Protein AF-Q8I227-F1 (afdb_monomer_lite)

pLDDT: mean 89.86, std 14.43, range [30.66, 98.56]

Radius of gyration: 15.59 Å; chains: 1; bounding box: 28×30×43 Å

Sequence (81 aa):
MENRSKTISQNTIKAHVEANDECKEKKEKYLKCFNNWYKNNFLKGDLTQACDDYYEDYQICVLNDLNKKGLGHLSNVEKEK

Organism: Plasmodium falciparum (isolate 3D7) (NCBI:txid36329)

Foldseek 3Di:
DVVVVVVVVVVLVVLLVVLCVQLVVLVVLLVVQCVVCCVPAVVVPHPDPRRVVSVVSSLVSSCVSCVVVVNNVSSPPDPPD

Structure (mmCIF, N/CA/C/O backbone):
data_AF-Q8I227-F1
#
_entry.id   AF-Q8I227-F1
#
loop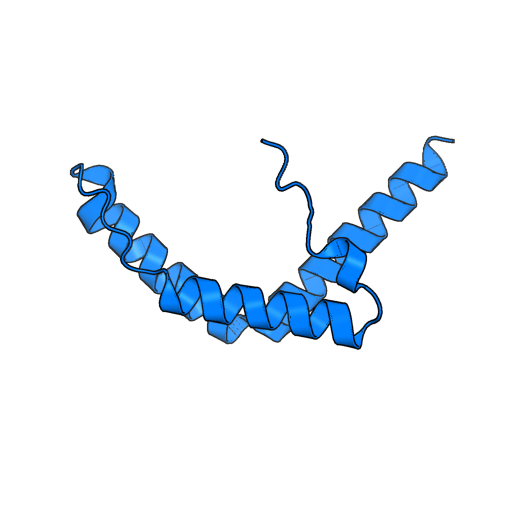_
_atom_site.group_PDB
_atom_site.id
_atom_site.type_symbol
_atom_site.label_atom_id
_atom_site.label_alt_id
_atom_site.label_comp_id
_atom_site.label_asym_id
_atom_site.label_entity_id
_atom_site.label_seq_id
_atom_site.pdbx_PDB_ins_code
_atom_site.Cartn_x
_atom_site.Cartn_y
_atom_site.Cartn_z
_atom_site.occupancy
_atom_site.B_iso_or_equiv
_atom_site.auth_seq_id
_atom_site.auth_comp_id
_atom_site.auth_asym_id
_atom_site.auth_atom_id
_atom_site.pdbx_PDB_model_num
ATOM 1 N N . MET A 1 1 ? -6.554 19.853 -27.138 1.00 64.50 1 MET A N 1
ATOM 2 C CA . MET A 1 1 ? -5.761 19.664 -25.897 1.00 64.50 1 MET A CA 1
ATOM 3 C C . MET A 1 1 ? -6.126 18.367 -25.169 1.00 64.50 1 MET A C 1
ATOM 5 O O . MET A 1 1 ? -5.221 17.670 -24.732 1.00 64.50 1 MET A O 1
ATOM 9 N N . GLU A 1 2 ? -7.407 17.983 -25.116 1.00 72.75 2 GLU A N 1
ATOM 10 C CA . GLU A 1 2 ? -7.894 16.769 -24.427 1.00 72.75 2 GLU A CA 1
ATOM 11 C C . GLU A 1 2 ? -7.222 15.452 -24.848 1.00 72.75 2 GLU A C 1
ATOM 13 O O . GLU A 1 2 ? -6.937 14.614 -23.998 1.00 72.75 2 GLU A O 1
ATOM 18 N N . ASN A 1 3 ? -6.925 15.268 -26.141 1.00 78.88 3 ASN A N 1
ATOM 19 C CA . ASN A 1 3 ? -6.316 14.026 -26.635 1.00 78.88 3 ASN A CA 1
ATOM 20 C C . ASN A 1 3 ? -4.917 13.796 -26.024 1.00 78.88 3 ASN A C 1
ATOM 22 O O . ASN A 1 3 ? -4.618 12.714 -25.534 1.00 78.88 3 ASN A O 1
ATOM 26 N N . ARG A 1 4 ? -4.107 14.861 -25.912 1.00 77.38 4 ARG A N 1
ATOM 27 C CA . ARG A 1 4 ? -2.770 14.793 -25.298 1.00 77.38 4 ARG A CA 1
ATOM 28 C C . ARG A 1 4 ? -2.831 14.432 -23.811 1.00 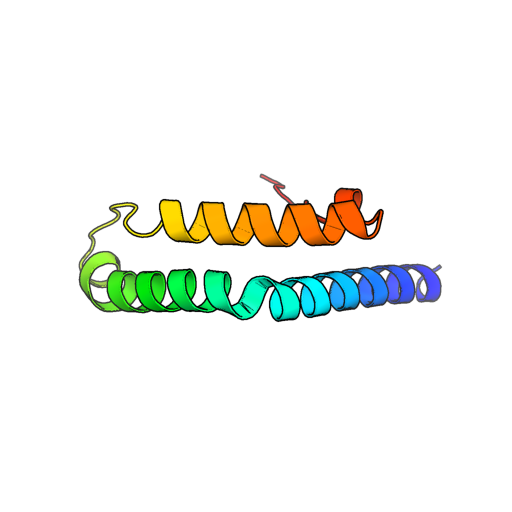77.38 4 ARG A C 1
ATOM 30 O O . ARG A 1 4 ? -2.027 13.625 -23.361 1.00 77.38 4 ARG A O 1
ATOM 37 N N . SER A 1 5 ? -3.774 15.006 -23.059 1.00 80.25 5 SER A N 1
ATOM 38 C CA . SER A 1 5 ? -3.956 14.693 -21.632 1.00 80.25 5 SER A CA 1
ATOM 39 C C . SER A 1 5 ? -4.366 13.228 -21.420 1.00 80.25 5 SER A C 1
ATOM 41 O O . SER A 1 5 ? -3.783 12.548 -20.576 1.00 80.25 5 SER A O 1
ATOM 43 N N . LYS A 1 6 ? -5.273 12.702 -22.260 1.00 82.06 6 LYS A N 1
ATOM 44 C CA . LYS A 1 6 ? -5.664 11.281 -22.247 1.00 82.06 6 LYS A CA 1
ATOM 45 C C . LYS A 1 6 ? -4.474 10.358 -22.526 1.00 82.06 6 LYS A C 1
ATOM 47 O O . LYS A 1 6 ? -4.280 9.396 -21.790 1.00 82.06 6 LYS A O 1
ATOM 52 N N . THR A 1 7 ? -3.643 10.671 -23.524 1.00 82.69 7 THR A N 1
ATOM 53 C CA . THR A 1 7 ? -2.431 9.888 -23.832 1.00 82.69 7 THR A CA 1
ATOM 54 C C . THR A 1 7 ? -1.425 9.895 -22.680 1.00 82.69 7 THR A C 1
ATOM 56 O O . THR A 1 7 ? -0.872 8.850 -22.350 1.00 82.69 7 THR A O 1
ATOM 59 N N . ILE A 1 8 ? -1.202 11.048 -22.035 1.00 80.44 8 ILE A N 1
ATOM 60 C CA . ILE A 1 8 ? -0.310 11.141 -20.867 1.00 80.44 8 ILE A CA 1
ATOM 61 C C . ILE A 1 8 ? -0.827 10.246 -19.734 1.00 80.44 8 ILE A C 1
ATOM 63 O O . ILE A 1 8 ? -0.070 9.432 -19.216 1.00 80.44 8 ILE A O 1
ATOM 67 N N . SER A 1 9 ? -2.121 10.328 -19.407 1.00 85.69 9 SER A N 1
ATOM 68 C CA . SER A 1 9 ? -2.738 9.485 -18.376 1.00 85.69 9 SER A CA 1
ATOM 69 C C . SER A 1 9 ? -2.615 7.988 -18.696 1.00 85.69 9 SER A C 1
ATOM 71 O O . SER A 1 9 ? -2.229 7.208 -17.828 1.00 85.69 9 SER A O 1
ATOM 73 N N . GLN A 1 10 ? -2.850 7.584 -19.949 1.00 88.69 10 GLN A N 1
ATOM 74 C CA . GLN A 1 10 ? -2.711 6.187 -20.380 1.00 88.69 10 GLN A CA 1
ATOM 75 C C . GLN A 1 10 ? -1.279 5.663 -20.231 1.00 88.69 10 GLN A C 1
ATOM 77 O O . GLN A 1 10 ? -1.085 4.548 -19.747 1.00 88.69 10 GLN A O 1
ATOM 82 N N . ASN A 1 11 ? -0.278 6.465 -20.603 1.00 87.50 11 ASN A N 1
ATOM 83 C CA . ASN A 1 11 ? 1.129 6.093 -20.447 1.00 87.50 11 ASN A CA 1
ATOM 84 C C . ASN A 1 11 ? 1.512 5.951 -18.969 1.00 87.50 11 ASN A C 1
ATOM 86 O O . ASN A 1 11 ? 2.199 4.998 -18.605 1.00 87.50 11 ASN A O 1
ATOM 90 N N . THR A 1 12 ? 1.020 6.850 -18.113 1.00 88.94 12 THR A N 1
ATOM 91 C CA . THR A 1 12 ? 1.231 6.762 -16.665 1.00 88.94 12 THR A CA 1
ATOM 92 C C . THR A 1 12 ? 0.594 5.506 -16.083 1.00 88.94 12 THR A C 1
ATOM 94 O O . THR A 1 12 ? 1.257 4.781 -15.344 1.00 88.94 12 THR A O 1
ATOM 97 N N . ILE A 1 13 ? -0.658 5.201 -16.440 1.00 90.81 13 ILE A N 1
ATOM 98 C CA . ILE A 1 13 ? -1.346 3.983 -15.988 1.00 90.81 13 ILE A CA 1
ATOM 99 C C . ILE A 1 13 ? -0.568 2.742 -16.427 1.00 90.81 13 ILE A C 1
ATOM 101 O O . ILE A 1 13 ? -0.314 1.863 -15.609 1.00 90.81 13 ILE A O 1
ATOM 105 N N . LYS A 1 14 ? -0.137 2.690 -17.692 1.00 91.94 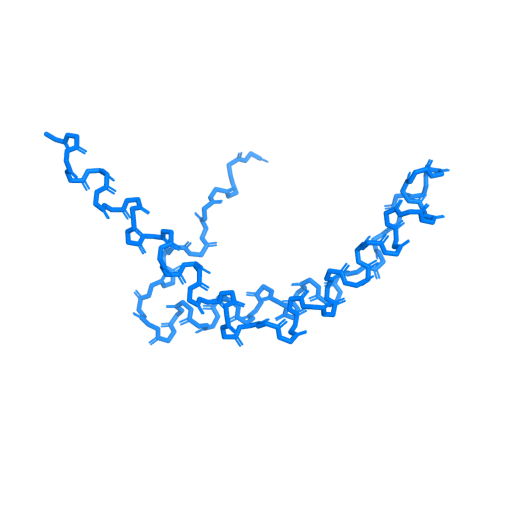14 LYS A N 1
ATOM 106 C CA . LYS A 1 14 ? 0.647 1.571 -18.222 1.00 91.94 14 LYS A CA 1
ATOM 107 C C . LYS A 1 14 ? 1.940 1.358 -17.430 1.00 91.94 14 LYS A C 1
ATOM 109 O O . LYS A 1 14 ? 2.211 0.234 -17.026 1.00 91.94 14 LYS A O 1
ATOM 114 N N . ALA A 1 15 ? 2.691 2.424 -17.153 1.00 92.75 15 ALA A N 1
ATOM 115 C CA . ALA A 1 15 ? 3.925 2.337 -16.376 1.00 92.75 15 ALA A CA 1
ATOM 116 C C . ALA A 1 15 ? 3.692 1.779 -14.961 1.00 92.75 15 ALA A C 1
ATOM 118 O O . ALA A 1 15 ? 4.456 0.938 -14.497 1.00 92.75 15 ALA A O 1
ATOM 119 N N . HIS A 1 16 ? 2.610 2.196 -14.296 1.00 91.88 16 HIS A N 1
ATOM 120 C CA . HIS A 1 16 ? 2.248 1.674 -12.976 1.00 91.88 16 HIS A CA 1
ATOM 121 C C . HIS A 1 16 ? 1.802 0.211 -13.026 1.00 91.88 16 HIS A C 1
ATOM 123 O O . HIS A 1 16 ? 2.119 -0.552 -12.119 1.00 91.88 16 HIS A O 1
ATOM 129 N N . VAL A 1 17 ? 1.074 -0.200 -14.069 1.00 94.31 17 VAL A N 1
ATOM 130 C CA . VAL A 1 17 ? 0.699 -1.609 -14.265 1.00 94.31 17 VAL A CA 1
ATOM 131 C C . VAL A 1 17 ? 1.949 -2.472 -14.443 1.00 94.31 17 VAL A C 1
ATOM 133 O O . VAL A 1 17 ? 2.100 -3.460 -13.736 1.00 94.31 17 VAL A O 1
ATOM 136 N N . GLU A 1 18 ? 2.886 -2.055 -15.294 1.00 95.69 18 GLU A N 1
ATOM 137 C CA . GLU A 1 18 ? 4.143 -2.783 -15.504 1.00 95.69 18 GLU A CA 1
ATOM 138 C C . GLU A 1 18 ? 5.004 -2.846 -14.232 1.00 95.69 18 GLU A C 1
ATOM 140 O O . GLU A 1 18 ? 5.556 -3.898 -13.918 1.00 95.69 18 GLU A O 1
ATOM 145 N N . ALA A 1 19 ? 5.096 -1.750 -13.471 1.00 95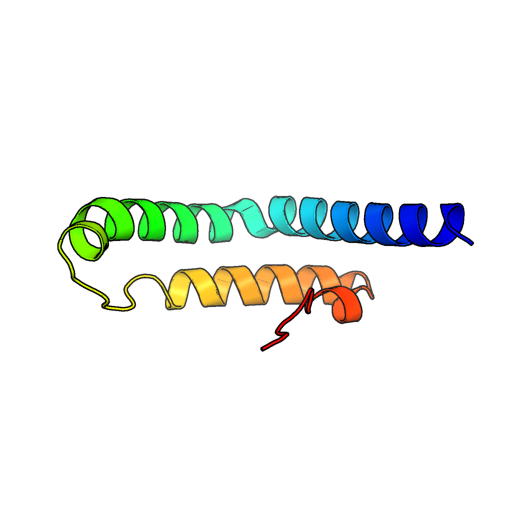.75 19 ALA A N 1
ATOM 146 C CA . ALA A 1 19 ? 5.813 -1.740 -12.196 1.00 95.75 19 ALA A CA 1
ATOM 147 C C . ALA A 1 19 ? 5.153 -2.663 -11.158 1.00 95.75 19 ALA A C 1
ATOM 149 O O . ALA A 1 19 ? 5.838 -3.334 -10.388 1.00 95.75 19 ALA A O 1
ATOM 150 N N . ASN A 1 20 ? 3.820 -2.739 -11.148 1.00 95.19 20 ASN A N 1
ATOM 151 C CA . ASN A 1 20 ? 3.088 -3.655 -10.276 1.00 95.19 20 ASN A CA 1
ATOM 152 C C . ASN A 1 20 ? 3.355 -5.124 -10.619 1.00 95.19 20 ASN A C 1
ATOM 154 O O . ASN A 1 20 ? 3.412 -5.946 -9.702 1.00 95.19 20 ASN A O 1
ATOM 158 N N . ASP A 1 21 ? 3.487 -5.444 -11.907 1.00 97.38 21 ASP A N 1
ATOM 159 C CA . ASP A 1 21 ? 3.778 -6.800 -12.375 1.00 97.38 21 ASP A CA 1
ATOM 160 C C . ASP A 1 21 ? 5.217 -7.209 -12.032 1.00 97.38 21 ASP A C 1
ATOM 162 O O . ASP A 1 21 ? 5.434 -8.310 -11.526 1.00 97.38 21 ASP A O 1
ATOM 166 N N . GLU A 1 22 ? 6.186 -6.304 -12.197 1.00 97.88 22 GLU A N 1
ATOM 167 C CA . GLU A 1 22 ? 7.580 -6.527 -11.780 1.00 97.88 22 GLU A CA 1
ATOM 168 C C . GLU A 1 22 ? 7.694 -6.700 -10.254 1.00 97.88 22 GLU A C 1
ATOM 170 O O . GLU A 1 22 ? 8.410 -7.563 -9.746 1.00 97.88 22 GLU A O 1
ATOM 175 N N . CYS A 1 23 ? 6.932 -5.917 -9.491 1.00 98.12 23 CYS A N 1
ATOM 176 C CA . CYS A 1 23 ? 6.946 -5.931 -8.028 1.00 98.12 23 CYS A CA 1
ATOM 177 C C . CYS A 1 23 ? 5.918 -6.887 -7.402 1.00 98.12 23 CYS A C 1
ATOM 179 O O . CYS A 1 23 ? 5.594 -6.754 -6.214 1.00 98.12 23 CYS A O 1
ATOM 181 N N . LYS A 1 24 ? 5.421 -7.867 -8.170 1.00 98.06 24 LYS A N 1
ATOM 182 C CA . LYS A 1 24 ? 4.334 -8.774 -7.773 1.00 98.06 24 LYS A CA 1
ATOM 183 C C . LYS A 1 24 ? 4.586 -9.497 -6.450 1.00 98.06 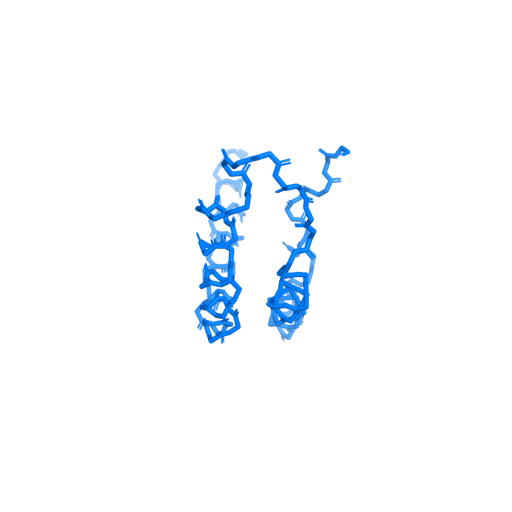24 LYS A C 1
ATOM 185 O O . LYS A 1 24 ? 3.699 -9.517 -5.606 1.00 98.06 24 LYS A O 1
ATOM 190 N N . GLU A 1 25 ? 5.785 -10.034 -6.222 1.00 98.25 25 GLU A N 1
ATOM 191 C CA . GLU A 1 25 ? 6.084 -10.782 -4.988 1.00 98.25 25 GLU A CA 1
ATOM 192 C C . GLU A 1 25 ? 5.955 -9.900 -3.732 1.00 98.25 25 GLU A C 1
ATOM 194 O O . GLU A 1 25 ? 5.337 -10.286 -2.738 1.00 98.25 25 GLU A O 1
ATOM 199 N N . LYS A 1 26 ? 6.509 -8.682 -3.776 1.00 98.38 26 LYS A N 1
ATOM 200 C CA . LYS A 1 26 ? 6.432 -7.731 -2.656 1.00 98.38 26 LYS A CA 1
ATOM 201 C C . LYS A 1 26 ? 5.005 -7.234 -2.455 1.00 98.38 26 LYS A C 1
ATOM 203 O O . LYS A 1 26 ? 4.528 -7.178 -1.323 1.00 98.38 26 LYS A O 1
ATOM 208 N N . LYS A 1 27 ? 4.293 -6.977 -3.557 1.00 98.19 27 LYS A N 1
ATOM 209 C CA . LYS A 1 27 ? 2.867 -6.643 -3.541 1.00 98.19 27 LYS A CA 1
ATOM 210 C C . LYS A 1 27 ? 2.039 -7.737 -2.870 1.00 98.19 27 LYS A C 1
ATOM 212 O O . LYS A 1 27 ? 1.200 -7.432 -2.032 1.00 98.19 27 LYS A O 1
ATOM 217 N N . GLU A 1 28 ? 2.271 -9.004 -3.201 1.00 98.44 28 GLU A N 1
ATOM 218 C CA . GLU A 1 28 ? 1.548 -10.138 -2.616 1.00 98.44 28 GLU A CA 1
ATOM 219 C C . GLU A 1 28 ? 1.812 -10.281 -1.113 1.00 98.44 28 GLU A C 1
ATOM 221 O O . GLU A 1 28 ? 0.868 -10.513 -0.354 1.00 98.44 28 GLU A O 1
ATOM 226 N N . LYS A 1 29 ? 3.059 -10.083 -0.657 1.00 98.44 29 LYS A N 1
ATOM 227 C CA . LYS A 1 29 ? 3.395 -10.065 0.780 1.00 98.44 29 LYS A CA 1
ATOM 228 C C . LYS A 1 29 ? 2.655 -8.948 1.514 1.00 98.44 29 LYS A C 1
ATOM 230 O O . LYS A 1 29 ? 1.987 -9.222 2.515 1.00 98.44 29 LYS A O 1
ATOM 235 N N . TYR A 1 30 ? 2.706 -7.728 0.977 1.00 98.38 30 TYR A N 1
ATOM 236 C CA . TYR A 1 30 ? 1.977 -6.587 1.525 1.00 98.38 30 TYR A CA 1
ATOM 237 C C . TYR A 1 30 ? 0.466 -6.846 1.570 1.00 98.38 30 TYR A C 1
ATOM 239 O O . TYR A 1 30 ? -0.138 -6.740 2.634 1.00 98.38 30 TYR A O 1
ATOM 247 N N . LEU A 1 31 ? -0.146 -7.275 0.460 1.00 98.31 31 LEU A N 1
ATOM 248 C CA . LEU A 1 31 ? -1.586 -7.545 0.389 1.00 98.31 31 LEU A CA 1
ATOM 249 C C . LEU A 1 31 ? -2.020 -8.668 1.335 1.00 98.31 31 LEU A C 1
ATOM 251 O O . LEU A 1 31 ? -3.079 -8.576 1.955 1.00 98.31 31 LEU A O 1
ATOM 255 N N . LYS A 1 32 ? -1.214 -9.724 1.484 1.00 98.44 32 LYS A N 1
ATOM 256 C CA . LYS A 1 32 ? -1.492 -10.804 2.438 1.00 98.44 32 LYS A CA 1
ATOM 257 C C . LYS A 1 32 ? -1.499 -10.282 3.875 1.00 98.44 32 LYS A C 1
ATOM 259 O O . LYS A 1 32 ? -2.416 -10.616 4.626 1.00 98.44 32 LYS A O 1
ATOM 264 N N . CYS A 1 33 ? -0.509 -9.466 4.243 1.00 98.56 33 CYS A N 1
ATOM 265 C CA . CYS A 1 33 ? -0.467 -8.822 5.553 1.00 98.56 33 CYS A CA 1
ATOM 266 C C . CYS A 1 33 ? -1.676 -7.902 5.745 1.00 98.56 33 CYS A C 1
ATOM 268 O O . CYS A 1 33 ? -2.434 -8.076 6.700 1.00 98.56 33 CYS A O 1
ATOM 270 N N . PHE A 1 34 ? -1.903 -6.991 4.796 1.00 98.38 34 PHE A N 1
ATOM 271 C CA . PHE A 1 34 ? -2.962 -5.992 4.861 1.00 98.38 34 PHE A CA 1
ATOM 272 C C . PHE A 1 34 ? -4.341 -6.635 5.006 1.00 98.38 34 PHE A C 1
ATOM 274 O O . PHE A 1 34 ? -5.098 -6.258 5.891 1.00 98.38 34 PHE A O 1
ATOM 281 N N . ASN A 1 35 ? -4.660 -7.657 4.206 1.00 98.19 35 ASN A N 1
ATOM 282 C CA . ASN A 1 35 ? -5.953 -8.342 4.281 1.00 98.19 35 ASN A CA 1
ATOM 283 C C . ASN A 1 35 ? -6.163 -9.042 5.631 1.00 98.19 35 ASN A C 1
ATOM 285 O O . ASN A 1 35 ? -7.271 -9.039 6.174 1.00 98.19 35 ASN A O 1
ATOM 289 N N . ASN A 1 36 ? -5.105 -9.641 6.186 1.00 98.31 36 ASN A N 1
ATOM 290 C CA . ASN A 1 36 ? -5.162 -10.266 7.502 1.00 98.31 36 ASN A CA 1
ATOM 291 C C . ASN A 1 36 ? -5.361 -9.225 8.612 1.00 98.31 36 ASN A C 1
ATOM 293 O O . ASN A 1 36 ? -6.245 -9.393 9.453 1.00 98.31 36 ASN A O 1
ATOM 297 N N . TRP A 1 37 ? -4.569 -8.153 8.592 1.00 98.38 37 TRP A N 1
ATOM 298 C CA . TRP A 1 37 ? -4.669 -7.045 9.537 1.00 98.38 37 TRP A CA 1
ATOM 299 C C . TRP A 1 37 ? -6.037 -6.354 9.454 1.00 98.38 37 TRP A C 1
ATOM 301 O O . TRP A 1 37 ? -6.697 -6.165 10.472 1.00 98.38 37 TRP A O 1
ATOM 311 N N . TYR A 1 38 ? -6.537 -6.077 8.248 1.00 98.12 38 TYR A N 1
ATOM 312 C CA . TYR A 1 38 ? -7.833 -5.435 8.046 1.00 98.12 38 TYR A CA 1
ATOM 313 C C . TYR A 1 38 ? -8.961 -6.234 8.714 1.00 98.12 38 TYR A C 1
ATOM 315 O O . TYR A 1 38 ? -9.747 -5.700 9.496 1.00 98.12 38 TYR A O 1
ATOM 323 N N . LYS A 1 39 ? -8.998 -7.551 8.467 1.00 97.88 39 LYS A N 1
ATOM 324 C CA . LYS A 1 39 ? -10.020 -8.448 9.022 1.00 97.88 39 LYS A CA 1
ATOM 325 C C . LYS A 1 39 ? -9.922 -8.600 10.542 1.00 97.88 39 LYS A C 1
ATOM 327 O O . LYS A 1 39 ? -10.949 -8.690 11.214 1.00 97.88 39 LYS A O 1
ATOM 332 N N . ASN A 1 40 ? -8.709 -8.714 11.077 1.00 97.56 40 ASN A N 1
ATOM 333 C CA . ASN A 1 40 ? -8.507 -9.157 12.456 1.00 97.56 40 ASN A CA 1
ATOM 334 C C . ASN A 1 40 ? -8.260 -8.027 13.455 1.00 97.56 40 ASN A C 1
ATOM 336 O O . ASN A 1 40 ? -8.513 -8.254 14.642 1.00 97.56 40 ASN A O 1
ATOM 340 N N . ASN A 1 41 ? -7.823 -6.860 12.980 1.00 98.06 41 ASN A N 1
ATOM 341 C CA . ASN A 1 41 ? -7.396 -5.719 13.784 1.00 98.06 41 ASN A CA 1
ATOM 342 C C . ASN A 1 41 ? -8.253 -4.491 13.454 1.00 98.06 41 ASN A C 1
ATOM 344 O O . ASN A 1 41 ? -9.056 -4.075 14.291 1.00 98.06 41 ASN A O 1
ATOM 348 N N . PHE A 1 42 ? -8.181 -3.985 12.216 1.00 98.06 42 PHE A N 1
ATOM 349 C CA . PHE A 1 42 ? -8.848 -2.734 11.828 1.00 98.06 42 PHE A CA 1
ATOM 350 C C . PHE A 1 42 ? -10.359 -2.756 12.090 1.00 98.06 42 PHE A C 1
ATOM 352 O O . PHE A 1 42 ? -10.886 -1.873 12.763 1.00 98.06 42 PHE A O 1
ATOM 359 N N . LEU A 1 43 ? -11.062 -3.806 11.643 1.00 97.81 43 LEU A N 1
ATOM 360 C CA . LEU A 1 43 ? -12.509 -3.943 11.870 1.00 97.81 43 LEU A CA 1
ATOM 361 C C . LEU A 1 43 ? -12.902 -4.068 13.355 1.00 97.81 43 LEU A C 1
ATOM 363 O O . LEU A 1 43 ? -14.078 -3.938 13.686 1.00 97.81 43 LEU A O 1
ATOM 367 N N . LYS A 1 44 ? -11.941 -4.318 14.251 1.00 97.56 44 LYS A N 1
ATOM 368 C CA . LYS A 1 44 ? -12.140 -4.375 15.707 1.00 97.56 44 LYS A CA 1
ATOM 369 C C . LYS A 1 44 ? -11.668 -3.103 16.424 1.00 97.56 44 LYS A C 1
ATOM 371 O O . LYS A 1 44 ? -11.676 -3.072 17.650 1.00 97.56 44 LYS A O 1
ATOM 376 N N . GLY A 1 45 ? -11.271 -2.071 15.676 1.00 97.44 45 GLY A N 1
ATOM 377 C CA . GLY A 1 45 ? -10.811 -0.787 16.210 1.00 97.44 45 GLY A CA 1
ATOM 378 C C . GLY A 1 45 ? -9.313 -0.714 16.510 1.00 97.44 45 GLY A C 1
ATOM 379 O O . GLY A 1 45 ? -8.864 0.284 17.065 1.00 97.44 45 GLY A O 1
ATOM 380 N N . ASP A 1 46 ? -8.533 -1.733 16.149 1.00 97.38 46 ASP A N 1
ATOM 381 C CA . ASP A 1 46 ? -7.078 -1.691 16.280 1.00 97.38 46 ASP A CA 1
ATOM 382 C C . ASP A 1 46 ? -6.454 -1.012 15.049 1.00 97.38 46 ASP A C 1
ATOM 384 O O . ASP A 1 46 ? -6.516 -1.529 13.933 1.00 97.38 46 ASP A O 1
ATOM 388 N N . LEU A 1 47 ? -5.868 0.168 15.274 1.00 96.00 47 LEU A N 1
ATOM 389 C CA . LEU A 1 47 ? -5.248 1.023 14.254 1.00 96.00 47 LEU A CA 1
ATOM 390 C C . LEU A 1 47 ? -3.718 0.881 14.194 1.00 96.00 47 LEU A C 1
ATOM 392 O O . LEU A 1 47 ? -3.042 1.736 13.624 1.00 96.00 47 LEU A O 1
ATOM 396 N N . THR A 1 48 ? -3.153 -0.159 14.809 1.00 96.25 48 THR A N 1
ATOM 397 C CA . THR A 1 48 ? -1.708 -0.423 14.763 1.00 96.25 48 THR A CA 1
ATOM 398 C C . THR A 1 48 ? -1.219 -0.614 13.328 1.00 96.25 48 THR A C 1
ATOM 400 O O . THR A 1 48 ? -1.869 -1.264 12.512 1.00 96.25 48 THR A O 1
ATOM 403 N N . GLN A 1 49 ? -0.049 -0.064 13.014 1.00 93.25 49 GLN A N 1
ATOM 404 C CA . GLN A 1 49 ? 0.566 -0.185 11.695 1.00 93.25 49 GLN A CA 1
ATOM 405 C C . GLN A 1 49 ? 1.360 -1.500 11.611 1.00 93.25 49 GLN A C 1
ATOM 407 O O . GLN A 1 49 ? 2.512 -1.577 12.021 1.00 93.25 49 GLN A O 1
ATOM 412 N N . ALA A 1 50 ? 0.708 -2.579 11.162 1.00 93.56 50 ALA A N 1
ATOM 413 C CA . ALA A 1 50 ? 1.277 -3.934 11.210 1.00 93.56 50 ALA A CA 1
ATOM 414 C C . ALA A 1 50 ? 2.000 -4.382 9.925 1.00 93.56 50 ALA A C 1
ATOM 416 O O . ALA A 1 50 ? 2.605 -5.452 9.911 1.00 93.56 50 ALA A O 1
ATOM 417 N N . CYS A 1 51 ? 1.886 -3.621 8.834 1.00 97.56 51 CYS A N 1
ATOM 418 C CA . CYS A 1 51 ? 2.322 -4.047 7.498 1.00 97.56 51 CYS A CA 1
ATOM 419 C C . CYS A 1 51 ? 3.302 -3.071 6.834 1.00 97.56 51 CYS A C 1
ATOM 421 O O . CYS A 1 51 ? 3.502 -3.166 5.622 1.00 97.56 51 CYS A O 1
ATOM 423 N N . ASP A 1 52 ? 3.884 -2.153 7.608 1.00 96.12 52 ASP A N 1
ATOM 424 C CA . ASP A 1 52 ? 4.716 -1.060 7.099 1.00 96.12 52 ASP A CA 1
ATOM 425 C C . ASP A 1 52 ? 5.962 -1.574 6.389 1.00 96.12 52 ASP A C 1
ATOM 427 O O . ASP A 1 52 ? 6.195 -1.177 5.255 1.00 96.12 52 ASP A O 1
ATOM 431 N N . ASP A 1 53 ? 6.680 -2.540 6.967 1.00 96.56 53 ASP A N 1
ATOM 432 C CA . ASP A 1 53 ? 7.880 -3.119 6.347 1.00 96.56 53 ASP A CA 1
ATOM 433 C C . ASP A 1 53 ? 7.578 -3.703 4.953 1.00 96.56 53 ASP A C 1
ATOM 435 O O . ASP A 1 53 ? 8.288 -3.458 3.978 1.00 96.56 53 ASP A O 1
ATOM 439 N N . TYR A 1 54 ? 6.468 -4.444 4.820 1.00 97.81 54 TYR A N 1
ATOM 440 C CA . TYR A 1 54 ? 6.055 -5.001 3.527 1.00 97.81 54 TYR A CA 1
ATOM 441 C C . TYR A 1 54 ? 5.609 -3.918 2.545 1.00 97.81 54 TYR A C 1
ATOM 443 O O . TYR A 1 54 ? 5.782 -4.070 1.331 1.00 97.81 54 TYR A O 1
ATOM 451 N N . TYR A 1 55 ? 4.988 -2.855 3.056 1.00 97.50 55 TYR A N 1
ATOM 452 C CA . TYR A 1 55 ? 4.564 -1.728 2.244 1.00 97.50 55 TYR A CA 1
ATOM 453 C C . TYR A 1 55 ? 5.769 -0.939 1.729 1.00 97.50 55 TYR A C 1
ATOM 455 O O . TYR A 1 55 ? 5.839 -0.674 0.531 1.00 97.50 55 TYR A O 1
ATOM 463 N N . GLU A 1 56 ? 6.739 -0.643 2.592 1.00 97.00 56 GLU A N 1
ATOM 464 C CA . GLU A 1 56 ? 7.982 0.043 2.250 1.00 97.00 56 GLU A CA 1
ATOM 465 C C . GLU A 1 56 ? 8.762 -0.741 1.188 1.00 97.00 56 GLU A C 1
ATOM 467 O O . GLU A 1 56 ? 9.108 -0.183 0.145 1.00 97.00 56 GLU A O 1
ATOM 472 N N . ASP A 1 57 ? 8.932 -2.054 1.367 1.00 97.69 57 ASP A N 1
ATOM 473 C CA . ASP A 1 57 ? 9.559 -2.930 0.372 1.00 97.69 57 ASP A CA 1
ATOM 474 C C . ASP A 1 57 ? 8.876 -2.824 -1.003 1.00 97.69 57 ASP A C 1
ATOM 476 O O . ASP A 1 57 ? 9.534 -2.708 -2.050 1.00 97.69 57 ASP A O 1
ATOM 480 N N . TYR A 1 58 ? 7.542 -2.877 -1.019 1.00 97.38 58 TYR A N 1
ATOM 481 C CA . TYR A 1 58 ? 6.753 -2.752 -2.241 1.00 97.38 58 TYR A CA 1
ATOM 482 C C . TYR A 1 58 ? 6.908 -1.366 -2.881 1.00 97.38 58 TYR A C 1
ATOM 484 O O . TYR A 1 58 ? 7.158 -1.279 -4.087 1.00 97.38 58 TYR A O 1
ATOM 492 N N . GLN A 1 59 ? 6.840 -0.291 -2.094 1.00 95.69 59 GLN A N 1
ATOM 493 C CA . GLN A 1 59 ? 7.022 1.079 -2.574 1.00 95.69 59 GLN A CA 1
ATOM 494 C C . GLN A 1 59 ? 8.418 1.302 -3.157 1.00 95.69 59 GLN A C 1
ATOM 496 O O . GLN A 1 59 ? 8.541 1.835 -4.262 1.00 95.69 59 GLN A O 1
ATOM 501 N N . ILE A 1 60 ? 9.466 0.854 -2.459 1.00 96.19 60 ILE A N 1
ATOM 502 C CA . ILE A 1 60 ? 10.854 0.923 -2.929 1.00 96.19 60 ILE A CA 1
ATOM 503 C C . ILE A 1 60 ? 10.992 0.190 -4.263 1.00 96.19 60 ILE A C 1
ATOM 505 O O . ILE A 1 60 ? 11.656 0.678 -5.176 1.00 96.19 60 ILE A O 1
ATOM 509 N N . CYS A 1 61 ? 10.354 -0.972 -4.408 1.00 98.00 61 CYS A N 1
ATOM 510 C CA . CYS A 1 61 ? 10.375 -1.716 -5.660 1.00 98.00 61 CYS A CA 1
ATOM 511 C C . CYS A 1 61 ? 9.751 -0.929 -6.817 1.00 98.00 61 CYS A C 1
ATOM 513 O O . CYS A 1 61 ? 10.406 -0.761 -7.846 1.00 98.00 61 CYS A O 1
ATOM 515 N N . VAL A 1 62 ? 8.532 -0.412 -6.633 1.00 96.25 62 VAL A N 1
ATOM 516 C CA . VAL A 1 62 ? 7.821 0.355 -7.667 1.00 96.25 62 VAL A CA 1
ATOM 517 C C . VAL A 1 62 ? 8.611 1.607 -8.046 1.00 96.25 62 VAL A C 1
ATOM 519 O O . VAL A 1 62 ? 8.813 1.880 -9.227 1.00 96.25 62 VAL A O 1
ATOM 522 N N . LEU A 1 63 ? 9.129 2.337 -7.055 1.00 94.69 63 LEU A N 1
ATOM 523 C CA . LEU A 1 63 ? 9.953 3.522 -7.283 1.00 94.69 63 LEU A CA 1
ATOM 524 C C . LEU A 1 63 ? 11.229 3.183 -8.066 1.00 94.69 63 LEU A C 1
ATOM 526 O O . LEU A 1 63 ? 11.582 3.888 -9.010 1.00 94.69 63 LEU A O 1
ATOM 530 N N . ASN A 1 64 ? 11.915 2.099 -7.704 1.00 96.19 64 ASN A N 1
ATOM 531 C CA . ASN A 1 64 ? 13.123 1.662 -8.396 1.00 96.19 64 ASN A CA 1
ATOM 532 C C . ASN A 1 64 ? 12.842 1.229 -9.837 1.00 96.19 64 ASN A C 1
ATOM 534 O O . ASN A 1 64 ? 13.635 1.549 -10.721 1.00 96.19 64 ASN A O 1
ATOM 538 N N . ASP A 1 65 ? 11.739 0.525 -10.090 1.00 96.19 65 ASP A N 1
ATOM 539 C CA . ASP A 1 65 ? 11.344 0.139 -11.446 1.00 96.19 65 ASP A CA 1
ATOM 540 C C . ASP A 1 65 ? 11.037 1.369 -12.316 1.00 96.19 65 ASP A C 1
ATOM 542 O O . ASP A 1 65 ? 11.608 1.529 -13.400 1.00 96.19 65 ASP A O 1
ATOM 546 N N . LEU A 1 66 ? 10.237 2.308 -11.800 1.00 95.25 66 LEU A N 1
ATOM 547 C CA . LEU A 1 66 ? 9.952 3.566 -12.490 1.00 95.25 66 LEU A CA 1
ATOM 548 C C . LEU A 1 66 ? 11.234 4.371 -12.753 1.00 95.25 66 LEU A C 1
ATOM 550 O O . LEU A 1 66 ? 11.430 4.869 -13.861 1.00 95.25 66 LEU A O 1
ATOM 554 N N . ASN A 1 67 ? 12.144 4.461 -11.780 1.00 95.00 67 ASN A N 1
ATOM 555 C CA . ASN A 1 67 ? 13.424 5.156 -11.943 1.00 95.00 67 ASN A CA 1
ATOM 556 C C . ASN A 1 67 ? 14.314 4.513 -13.014 1.00 95.00 67 ASN A C 1
ATOM 558 O O . ASN A 1 67 ? 14.850 5.230 -13.859 1.00 95.00 67 ASN A O 1
ATOM 562 N N . LYS A 1 68 ? 14.427 3.177 -13.044 1.00 95.19 68 LYS A N 1
ATOM 563 C CA . LYS A 1 68 ? 15.178 2.449 -14.088 1.00 95.19 68 LYS A CA 1
ATOM 564 C C . LYS A 1 68 ? 14.654 2.748 -15.494 1.00 95.19 68 LYS A C 1
ATOM 566 O O . LYS A 1 68 ? 15.431 2.768 -16.444 1.00 95.19 68 LYS A O 1
ATOM 571 N N . LYS A 1 69 ? 13.351 3.007 -15.622 1.00 93.94 69 LYS A N 1
ATOM 572 C CA . LYS A 1 69 ? 12.675 3.335 -16.887 1.00 93.94 69 LYS A CA 1
ATOM 573 C C . LYS A 1 69 ? 12.713 4.833 -17.236 1.00 93.94 69 LYS A C 1
ATOM 575 O O . LYS A 1 69 ? 12.151 5.228 -18.252 1.00 93.94 69 LYS A O 1
ATOM 580 N N . GLY A 1 70 ? 13.338 5.682 -16.411 1.00 92.81 70 GLY A N 1
ATOM 581 C CA . GLY A 1 70 ? 13.318 7.145 -16.578 1.00 92.81 70 GLY A CA 1
ATOM 582 C C . GLY A 1 70 ? 11.964 7.789 -16.241 1.00 92.81 70 GLY A C 1
ATOM 583 O O . GLY A 1 70 ? 11.713 8.950 -16.562 1.00 92.81 70 GLY A O 1
ATOM 584 N N . LEU A 1 71 ? 11.082 7.040 -15.580 1.00 92.62 71 LEU A N 1
ATOM 585 C CA . LEU A 1 71 ? 9.709 7.409 -15.235 1.00 92.62 71 LEU A CA 1
ATOM 586 C C . LEU A 1 71 ? 9.549 7.781 -13.756 1.00 92.62 71 LEU A C 1
ATOM 588 O O . LEU A 1 71 ? 8.429 7.861 -13.266 1.00 92.62 71 LEU A O 1
ATOM 592 N N . GLY A 1 72 ? 10.645 8.050 -13.041 1.00 88.94 72 GLY A N 1
ATOM 593 C CA . GLY A 1 72 ? 10.628 8.400 -11.615 1.00 88.94 72 GLY A CA 1
ATOM 594 C C . GLY A 1 72 ? 9.695 9.560 -11.251 1.00 88.94 72 GLY A C 1
ATOM 595 O O . GLY A 1 72 ? 9.081 9.550 -10.194 1.00 88.94 72 GLY A O 1
ATOM 596 N N . HIS A 1 73 ? 9.499 10.524 -12.157 1.00 86.06 73 HIS A N 1
ATOM 597 C CA . HIS A 1 73 ? 8.558 11.635 -11.964 1.00 86.06 73 HIS A CA 1
ATOM 598 C C . HIS A 1 73 ? 7.085 11.196 -11.849 1.00 86.06 73 HIS A C 1
ATOM 600 O O . HIS A 1 73 ? 6.252 11.977 -11.399 1.00 86.06 73 HIS A O 1
ATOM 606 N N . LEU A 1 74 ? 6.764 9.962 -12.245 1.00 84.88 74 LEU A N 1
ATOM 607 C CA . LEU A 1 74 ? 5.434 9.371 -12.129 1.00 84.88 74 LEU A CA 1
ATOM 608 C C . LEU A 1 74 ? 5.208 8.664 -10.786 1.00 84.88 74 LEU A C 1
ATOM 610 O O . LEU A 1 74 ? 4.091 8.229 -10.542 1.00 84.88 74 LEU A O 1
ATOM 614 N N . SER A 1 75 ? 6.217 8.553 -9.908 1.00 77.88 75 SER A N 1
ATOM 615 C CA . SER A 1 75 ? 6.076 7.852 -8.619 1.00 77.88 75 SER A CA 1
ATOM 616 C C . SER A 1 75 ? 5.109 8.537 -7.653 1.00 77.88 75 SER A C 1
ATOM 618 O O . SER A 1 75 ? 4.589 7.906 -6.737 1.00 77.88 75 SER A O 1
ATOM 620 N N . ASN A 1 76 ? 4.897 9.840 -7.838 1.00 66.94 76 ASN A N 1
ATOM 621 C CA . ASN A 1 76 ? 4.039 10.669 -7.008 1.00 66.94 76 ASN A CA 1
ATOM 622 C C . ASN A 1 76 ? 2.746 10.964 -7.768 1.00 66.94 76 ASN A C 1
ATOM 624 O O . ASN A 1 76 ? 2.522 12.096 -8.197 1.00 66.94 76 ASN A O 1
ATOM 628 N N . VAL A 1 77 ? 1.881 9.965 -7.942 1.00 57.25 77 VAL A N 1
ATOM 629 C CA . VAL A 1 77 ? 0.467 10.267 -8.1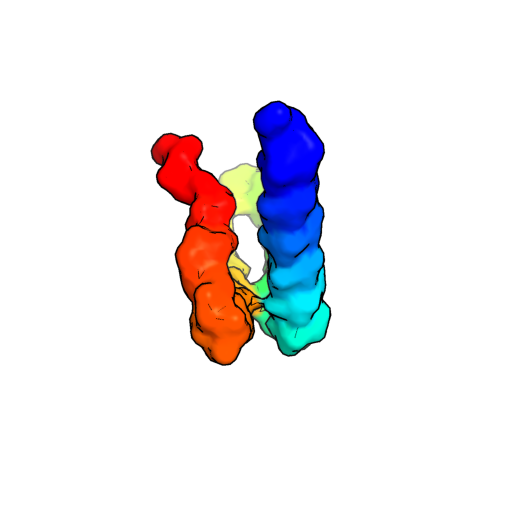95 1.00 57.25 77 VAL A CA 1
ATOM 630 C C . VAL A 1 77 ? -0.107 10.732 -6.855 1.00 57.25 77 VAL A C 1
ATOM 632 O O . VAL A 1 77 ? -0.617 9.943 -6.075 1.00 57.25 77 VAL A O 1
ATOM 635 N N . GLU A 1 78 ? 0.114 12.014 -6.559 1.00 48.66 78 GLU A N 1
ATOM 636 C CA . GLU A 1 78 ? -0.573 12.787 -5.521 1.00 48.66 78 GLU A CA 1
ATOM 637 C C . GLU A 1 78 ? -0.367 12.299 -4.071 1.00 48.66 78 GLU A C 1
ATOM 639 O O . GLU A 1 78 ? -1.246 11.717 -3.442 1.00 48.66 78 GLU A O 1
ATOM 644 N N . LYS A 1 79 ? 0.745 12.717 -3.446 1.00 40.09 79 LYS A N 1
ATOM 645 C CA . LYS A 1 79 ? 0.657 13.186 -2.048 1.00 40.09 79 LYS A CA 1
ATOM 646 C C . LYS A 1 79 ? 0.060 14.601 -2.054 1.00 40.09 79 LYS A C 1
ATOM 648 O O . LYS A 1 79 ? 0.727 15.556 -1.675 1.00 40.09 79 LYS A O 1
ATOM 653 N N . GLU A 1 80 ? -1.164 14.753 -2.556 1.00 30.66 80 GLU A N 1
ATOM 654 C CA . GLU A 1 80 ? -1.945 15.980 -2.379 1.00 30.66 80 GLU A CA 1
ATOM 655 C C . GLU A 1 80 ? -2.909 15.792 -1.205 1.00 30.66 80 GLU A C 1
ATOM 657 O O . GLU A 1 80 ? -4.076 15.447 -1.384 1.00 30.66 80 GLU A O 1
ATOM 662 N N . LYS A 1 81 ? -2.366 15.993 0.001 1.00 34.56 81 LYS A N 1
ATOM 663 C CA . LYS A 1 81 ? -2.895 16.784 1.132 1.00 34.56 81 LYS A CA 1
ATOM 664 C C . LYS A 1 81 ? -2.261 16.330 2.439 1.00 34.56 81 LYS A C 1
ATOM 666 O O . LYS A 1 81 ? -2.512 15.182 2.859 1.00 34.56 81 LYS A O 1
#

InterPro domains:
  IPR007918 Mitochondrial distribution/morphology family 35/apoptosis [PF05254] (18-80)
  IPR007918 Mitochondrial distribution/morphology family 35/apoptosis [PTHR46403] (9-80)

Secondary structure (DSSP, 8-state):
-HHHHHHHHHHHHHHHHHHHHHTHHHHHHHHHHHHHHHHHTGGGT-----SHHHHHHHHHHHHHHHHHTT-GGGS-S----